Protein AF-A0A139D4J4-F1 (afdb_monomer_lite)

Radius of gyration: 12.31 Å; chains: 1; bounding box: 27×26×41 Å

Structure (mmCIF, N/CA/C/O backbone):
data_AF-A0A139D4J4-F1
#
_entry.id   AF-A0A139D4J4-F1
#
loop_
_atom_site.group_PDB
_atom_site.id
_atom_site.type_symbol
_atom_site.label_atom_id
_atom_site.label_alt_id
_atom_site.label_comp_id
_atom_site.label_asym_id
_atom_site.label_entity_id
_atom_site.label_seq_id
_atom_site.pdbx_PDB_ins_code
_atom_site.Cartn_x
_atom_site.Cartn_y
_atom_site.Cartn_z
_atom_site.occupancy
_atom_site.B_iso_or_equiv
_atom_site.auth_seq_id
_atom_site.auth_comp_id
_atom_site.auth_asym_id
_atom_site.auth_atom_id
_atom_site.pdbx_PDB_model_num
ATOM 1 N N . ARG A 1 1 ? -1.583 2.408 -19.217 1.00 57.16 1 ARG A N 1
ATOM 2 C CA . ARG A 1 1 ? -0.524 1.487 -18.726 1.00 57.16 1 ARG A CA 1
ATOM 3 C C . ARG A 1 1 ? 0.828 1.627 -19.456 1.00 57.16 1 ARG A C 1
ATOM 5 O O . ARG A 1 1 ? 1.779 1.036 -18.994 1.00 57.16 1 ARG A O 1
ATOM 12 N N . LYS A 1 2 ? 0.975 2.420 -20.539 1.00 61.75 2 LYS A N 1
ATOM 13 C CA . LYS A 1 2 ? 2.276 2.639 -21.227 1.00 61.75 2 LYS A CA 1
ATOM 14 C C . LYS A 1 2 ? 3.140 3.781 -20.653 1.00 61.75 2 LYS A C 1
ATOM 16 O O . LYS A 1 2 ? 4.243 3.993 -21.135 1.00 61.75 2 LYS A O 1
ATOM 21 N N . GLU A 1 3 ? 2.631 4.528 -19.675 1.00 74.62 3 GLU A N 1
ATOM 22 C CA . GLU A 1 3 ? 3.311 5.706 -19.103 1.00 74.62 3 GLU A CA 1
ATOM 23 C C . GLU A 1 3 ? 4.143 5.383 -17.856 1.00 74.62 3 GLU A C 1
ATOM 25 O O . GLU A 1 3 ? 4.946 6.201 -17.421 1.00 74.62 3 GLU A O 1
ATOM 30 N N . ILE A 1 4 ? 3.963 4.193 -17.283 1.00 76.31 4 ILE A N 1
ATOM 31 C CA . ILE A 1 4 ? 4.671 3.735 -16.090 1.00 76.31 4 ILE A CA 1
ATOM 32 C C . ILE A 1 4 ? 5.501 2.507 -16.458 1.00 76.31 4 ILE A C 1
ATOM 34 O O . ILE A 1 4 ? 5.083 1.686 -17.271 1.00 76.31 4 ILE A O 1
ATOM 38 N N . ASP A 1 5 ? 6.700 2.419 -15.881 1.00 82.88 5 ASP A N 1
ATOM 39 C CA . ASP A 1 5 ? 7.583 1.268 -16.053 1.00 82.88 5 ASP A CA 1
ATOM 40 C C . ASP A 1 5 ? 6.862 -0.016 -15.591 1.00 82.88 5 ASP A C 1
ATOM 42 O O . ASP A 1 5 ? 6.267 0.006 -14.507 1.00 82.88 5 ASP A O 1
ATOM 46 N N . PRO A 1 6 ? 6.939 -1.132 -16.346 1.00 82.81 6 PRO A N 1
ATOM 47 C CA . PRO A 1 6 ? 6.294 -2.401 -15.990 1.00 82.81 6 PRO A CA 1
ATOM 48 C C . PRO A 1 6 ? 6.592 -2.868 -14.562 1.00 82.81 6 PRO A C 1
ATOM 50 O O . PRO A 1 6 ? 5.783 -3.548 -13.931 1.00 82.81 6 PRO A O 1
ATOM 53 N N . LYS A 1 7 ? 7.739 -2.463 -14.004 1.00 83.75 7 LYS A N 1
ATOM 54 C CA . LYS A 1 7 ? 8.100 -2.714 -12.610 1.00 83.75 7 LYS A CA 1
ATOM 55 C C . LYS A 1 7 ? 7.069 -2.187 -11.615 1.00 83.75 7 LYS A C 1
ATOM 57 O O . LYS A 1 7 ? 6.985 -2.756 -10.535 1.00 83.75 7 LYS A O 1
ATOM 62 N N . TYR A 1 8 ? 6.326 -1.127 -11.930 1.00 84.12 8 TYR A N 1
ATOM 63 C CA . TYR A 1 8 ? 5.344 -0.501 -11.039 1.00 84.12 8 TYR A CA 1
ATOM 64 C C . TYR A 1 8 ? 3.890 -0.800 -11.416 1.00 84.12 8 TYR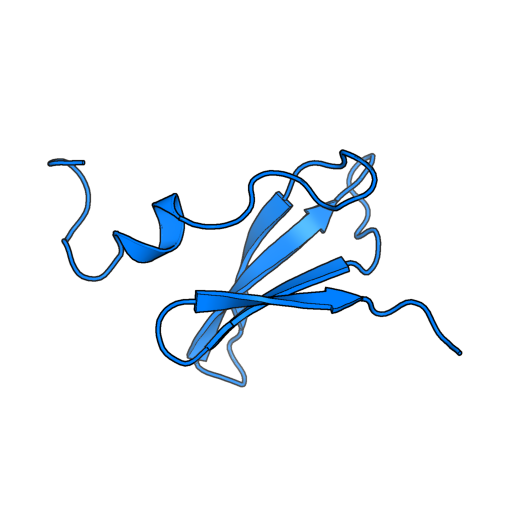 A C 1
ATOM 66 O O . TYR A 1 8 ? 2.994 -0.243 -10.788 1.00 84.12 8 TYR A O 1
ATOM 74 N N . ASP A 1 9 ? 3.627 -1.689 -12.378 1.00 85.81 9 ASP A N 1
ATOM 75 C CA . ASP A 1 9 ? 2.251 -2.054 -12.751 1.00 85.81 9 ASP A CA 1
ATOM 76 C C . ASP A 1 9 ? 1.439 -2.556 -11.547 1.00 85.81 9 ASP A C 1
ATOM 78 O O . ASP A 1 9 ? 0.255 -2.253 -11.429 1.00 85.81 9 ASP A O 1
ATOM 82 N N . TYR A 1 10 ? 2.098 -3.207 -10.583 1.00 85.81 10 TYR A N 1
ATOM 83 C CA . TYR A 1 10 ? 1.466 -3.681 -9.351 1.00 85.81 10 TYR A CA 1
ATOM 84 C C . TYR A 1 10 ? 0.832 -2.579 -8.491 1.00 85.81 10 TYR A C 1
ATOM 86 O O . TYR A 1 10 ? -0.043 -2.869 -7.673 1.00 85.81 10 TYR A O 1
ATOM 94 N N . LEU A 1 11 ? 1.257 -1.320 -8.651 1.00 87.62 11 LEU A N 1
ATOM 95 C CA . LEU A 1 11 ? 0.629 -0.181 -7.982 1.00 87.62 11 LEU A CA 1
ATOM 96 C C . LEU A 1 11 ? -0.776 0.096 -8.507 1.00 87.62 11 LEU A C 1
ATOM 98 O O . LEU A 1 11 ? -1.616 0.570 -7.751 1.00 87.62 11 LEU A O 1
ATOM 102 N N . MET A 1 12 ? -1.030 -0.203 -9.780 1.00 86.69 12 MET A N 1
ATOM 103 C CA . MET A 1 12 ? -2.347 -0.027 -10.394 1.00 86.69 12 MET A CA 1
ATOM 104 C C . MET A 1 12 ? -3.337 -1.093 -9.935 1.00 86.69 12 MET A C 1
ATOM 106 O O . MET A 1 12 ? -4.540 -0.875 -9.998 1.00 86.69 12 MET A O 1
ATOM 110 N N . ASP A 1 13 ? -2.831 -2.232 -9.466 1.00 89.31 13 ASP A N 1
ATOM 111 C CA . ASP A 1 13 ? -3.647 -3.302 -8.894 1.00 89.31 13 ASP A CA 1
ATOM 112 C C . ASP A 1 13 ? -3.892 -3.092 -7.387 1.00 89.31 13 ASP A C 1
ATOM 114 O O . ASP A 1 13 ? -4.488 -3.943 -6.722 1.00 89.31 13 ASP A O 1
ATOM 118 N N . ALA A 1 14 ? -3.406 -1.978 -6.826 1.00 91.00 14 ALA A N 1
ATOM 119 C CA . ALA A 1 14 ? -3.624 -1.642 -5.432 1.00 91.00 14 ALA A CA 1
ATOM 120 C C . ALA A 1 14 ? -5.103 -1.344 -5.159 1.00 91.00 14 ALA A C 1
ATOM 122 O O . ALA A 1 14 ? -5.768 -0.697 -5.966 1.00 91.00 14 ALA A O 1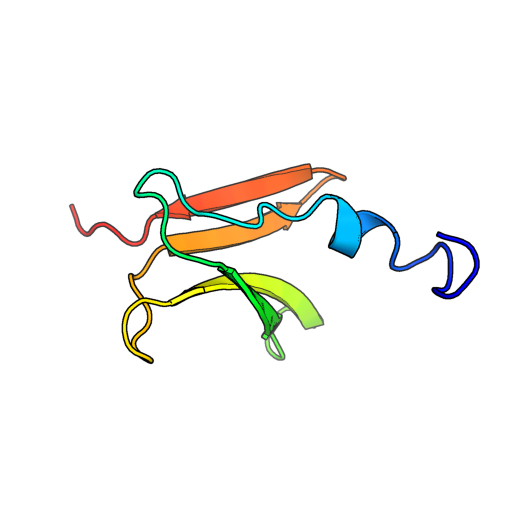
ATOM 123 N N . PRO A 1 15 ? -5.633 -1.771 -4.004 1.00 90.81 15 PRO A N 1
ATOM 124 C CA . PRO A 1 15 ? -7.004 -1.462 -3.627 1.00 90.81 15 PRO A CA 1
ATOM 125 C C . PRO A 1 15 ? -7.160 0.047 -3.433 1.00 90.81 15 PRO A C 1
ATOM 127 O O . PRO A 1 15 ? -6.509 0.614 -2.560 1.00 90.81 15 PRO A O 1
ATOM 130 N N . GLU A 1 16 ? -8.035 0.679 -4.217 1.00 91.19 16 GLU A N 1
ATOM 131 C CA . GLU A 1 16 ? -8.316 2.126 -4.169 1.00 91.19 16 GLU A CA 1
ATOM 132 C C . GLU A 1 16 ? -9.155 2.532 -2.950 1.00 91.19 16 GLU A C 1
ATOM 134 O O . GLU A 1 16 ? -9.188 3.701 -2.561 1.00 91.19 16 GLU A O 1
ATOM 139 N N . LYS A 1 17 ? -9.864 1.565 -2.359 1.00 91.38 17 LYS A N 1
ATOM 140 C CA . LYS A 1 17 ? -10.726 1.752 -1.194 1.00 91.38 17 LYS A CA 1
ATOM 141 C C . LYS A 1 17 ? -10.532 0.623 -0.194 1.00 91.38 17 LYS A C 1
ATOM 143 O O . LYS A 1 17 ? -10.238 -0.510 -0.578 1.00 91.38 17 LYS A O 1
ATOM 148 N N . ASP A 1 18 ? -10.716 0.934 1.079 1.00 88.88 18 ASP A N 1
ATOM 149 C CA . ASP A 1 18 ? -10.819 -0.079 2.127 1.00 88.88 18 ASP A CA 1
ATOM 15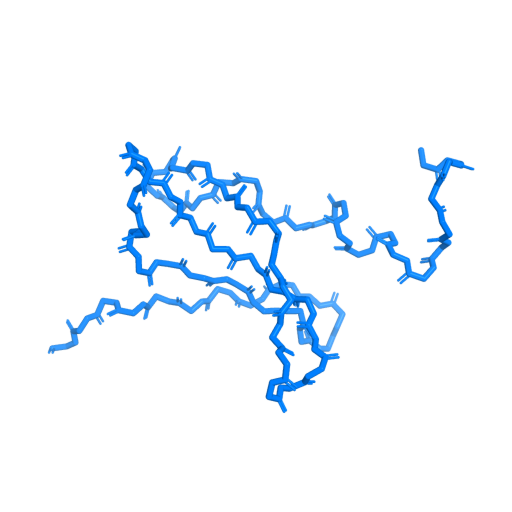0 C C . ASP A 1 18 ? -12.228 -0.724 2.158 1.00 88.88 18 ASP A C 1
ATOM 152 O O . ASP A 1 18 ? -13.129 -0.284 1.433 1.00 88.88 18 ASP A O 1
ATOM 156 N N . PRO A 1 19 ? -12.459 -1.765 2.986 1.00 87.31 19 PRO A N 1
ATOM 157 C CA . PRO A 1 19 ? -13.775 -2.399 3.125 1.00 87.31 19 PRO A CA 1
ATOM 158 C C . PRO A 1 19 ? -14.891 -1.464 3.619 1.00 87.31 19 PRO A C 1
ATOM 160 O O . PRO A 1 19 ? -16.066 -1.785 3.465 1.00 87.31 19 PRO A O 1
ATOM 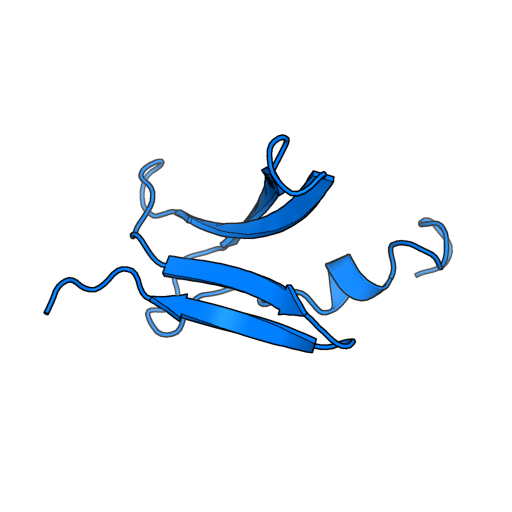163 N N . GLU A 1 20 ? -14.539 -0.325 4.219 1.00 85.50 20 GLU A N 1
ATOM 164 C CA . GLU A 1 20 ? -15.470 0.695 4.714 1.00 85.50 20 GLU A CA 1
ATOM 165 C C . GLU A 1 20 ? -15.709 1.812 3.671 1.00 85.50 20 GLU A C 1
ATOM 167 O O . GLU A 1 20 ? -16.481 2.739 3.916 1.00 85.50 20 GLU A O 1
ATOM 172 N N . GLY A 1 21 ? -15.098 1.709 2.483 1.00 89.62 21 GLY A N 1
ATOM 173 C CA . GLY A 1 21 ? -15.250 2.642 1.367 1.00 89.62 21 GLY A CA 1
ATOM 174 C C . GLY A 1 21 ? -14.345 3.875 1.429 1.00 89.62 21 GLY A C 1
ATOM 175 O O . GLY A 1 21 ? -14.500 4.768 0.590 1.00 89.62 21 GLY A O 1
ATOM 176 N N . ASN A 1 22 ? -13.405 3.947 2.375 1.00 90.75 22 ASN A N 1
ATOM 177 C CA . ASN A 1 22 ? -12.486 5.079 2.493 1.00 90.75 22 ASN A CA 1
ATOM 178 C C . ASN A 1 22 ? -11.374 4.986 1.435 1.00 90.75 22 ASN A C 1
ATOM 180 O O . ASN A 1 22 ? -10.859 3.890 1.198 1.00 90.75 22 ASN A O 1
ATOM 184 N N . PRO A 1 23 ? -10.967 6.113 0.824 1.00 92.81 23 PRO A N 1
ATOM 185 C CA . PRO A 1 23 ? -9.929 6.128 -0.199 1.00 92.81 23 PRO A CA 1
ATOM 186 C C . PRO A 1 23 ? -8.567 5.732 0.373 1.00 92.81 23 PRO A C 1
ATOM 188 O O . PRO A 1 23 ? -8.236 6.043 1.521 1.00 92.81 23 PRO A O 1
ATOM 191 N N . THR A 1 24 ? -7.759 5.067 -0.446 1.00 93.69 24 THR A N 1
ATOM 192 C CA . THR A 1 24 ? -6.397 4.665 -0.095 1.00 93.69 24 THR A CA 1
ATOM 193 C C . THR A 1 24 ? -5.349 5.535 -0.775 1.00 93.69 24 THR A C 1
ATOM 195 O O . THR A 1 24 ? -5.555 6.109 -1.842 1.00 93.69 24 THR A O 1
ATOM 198 N N . VAL A 1 25 ? -4.190 5.638 -0.130 1.00 92.31 25 VAL A N 1
ATOM 199 C CA . VAL A 1 25 ? -3.042 6.402 -0.611 1.00 92.31 25 VAL A CA 1
ATOM 200 C C . VAL A 1 25 ? -1.819 5.496 -0.637 1.00 92.31 25 VAL A C 1
ATOM 202 O O . VAL A 1 25 ? -1.510 4.823 0.352 1.00 92.31 25 VAL A O 1
ATOM 205 N N . ILE A 1 26 ? -1.095 5.507 -1.758 1.00 91.62 26 ILE A N 1
ATOM 206 C CA . ILE A 1 26 ? 0.181 4.801 -1.909 1.00 91.62 26 ILE A CA 1
ATOM 207 C C . ILE A 1 26 ? 1.256 5.524 -1.095 1.00 91.62 26 ILE A C 1
ATOM 209 O O . ILE A 1 26 ? 1.468 6.730 -1.210 1.00 91.62 26 ILE A O 1
ATOM 213 N N . ARG A 1 27 ? 1.970 4.765 -0.269 1.00 92.19 27 ARG A N 1
ATOM 214 C CA . ARG A 1 27 ? 3.063 5.219 0.588 1.00 92.19 27 ARG A CA 1
ATOM 215 C C . ARG A 1 27 ? 4.268 4.298 0.447 1.00 92.19 27 ARG A C 1
ATOM 217 O O . ARG A 1 27 ? 4.168 3.165 -0.012 1.00 92.19 27 ARG A O 1
ATOM 224 N N . TYR A 1 28 ? 5.431 4.781 0.873 1.00 92.50 28 TYR A N 1
ATOM 225 C CA . TYR A 1 28 ? 6.673 4.009 0.864 1.00 92.50 28 TYR A CA 1
ATOM 226 C C . TYR A 1 28 ? 7.185 3.781 2.287 1.00 92.50 28 TYR A C 1
ATOM 228 O O . TYR A 1 28 ? 7.423 4.722 3.048 1.00 92.50 28 TYR A O 1
ATOM 236 N N . SER A 1 29 ? 7.365 2.516 2.660 1.00 92.19 29 SER A N 1
ATOM 237 C CA . SER A 1 29 ? 7.967 2.125 3.929 1.00 92.19 29 SER A CA 1
ATOM 238 C C . SER A 1 29 ? 9.482 2.110 3.795 1.00 92.19 29 SER A C 1
ATOM 240 O O . SER A 1 29 ? 10.043 1.252 3.122 1.00 92.19 29 SER A O 1
ATOM 242 N N . ARG A 1 30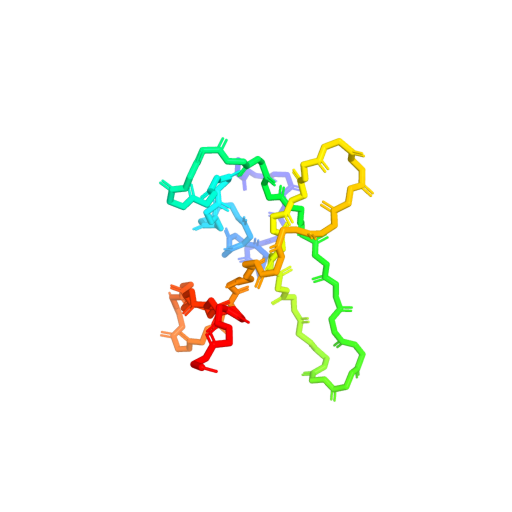 ? 10.172 3.016 4.495 1.00 94.19 30 ARG A N 1
ATOM 243 C CA . ARG A 1 30 ? 11.646 3.031 4.524 1.00 94.19 30 ARG A CA 1
ATOM 244 C C . ARG A 1 30 ? 12.235 1.809 5.231 1.00 94.19 30 ARG A C 1
ATOM 246 O O . ARG A 1 30 ? 13.298 1.344 4.838 1.00 94.19 30 ARG A O 1
ATOM 253 N N . LYS A 1 31 ? 11.533 1.279 6.241 1.00 92.75 31 LYS A N 1
ATOM 254 C CA . LYS A 1 31 ? 11.964 0.107 7.021 1.00 92.75 31 LYS A CA 1
ATOM 255 C C . LYS A 1 31 ? 12.039 -1.149 6.156 1.00 92.75 31 LYS A C 1
ATOM 257 O O . LYS A 1 31 ? 13.022 -1.873 6.220 1.00 92.75 31 LYS A O 1
ATOM 262 N N . PHE A 1 32 ? 11.002 -1.383 5.355 1.00 89.56 32 PHE A N 1
ATOM 263 C CA . PHE A 1 32 ? 10.899 -2.563 4.492 1.00 89.56 32 PHE A CA 1
ATOM 264 C C . PHE A 1 32 ? 11.303 -2.278 3.041 1.00 89.56 32 PHE A C 1
ATOM 266 O O . PHE A 1 32 ? 11.310 -3.187 2.222 1.00 89.56 32 PHE A O 1
ATOM 273 N N . LYS A 1 33 ? 11.641 -1.019 2.728 1.00 91.81 33 LYS A N 1
ATOM 274 C CA . LYS A 1 33 ? 11.947 -0.520 1.380 1.00 91.81 33 LYS A CA 1
ATOM 275 C C . LYS A 1 33 ? 10.898 -0.942 0.341 1.00 91.81 33 LYS A C 1
ATOM 277 O O . LYS A 1 33 ? 11.234 -1.320 -0.776 1.00 91.81 33 LYS A O 1
ATOM 282 N N . GLN A 1 34 ? 9.623 -0.882 0.725 1.00 91.56 34 GLN A N 1
ATOM 283 C CA . GLN A 1 34 ? 8.505 -1.375 -0.079 1.00 91.56 34 GLN A CA 1
ATOM 284 C C . GLN A 1 34 ? 7.339 -0.382 -0.093 1.00 91.56 34 GLN A C 1
ATOM 286 O O . GLN A 1 34 ? 7.143 0.381 0.857 1.00 91.56 34 GLN A O 1
ATOM 291 N N . GLN A 1 35 ? 6.576 -0.394 -1.184 1.00 92.50 35 GLN A N 1
ATOM 292 C CA . GLN A 1 35 ? 5.340 0.369 -1.338 1.00 92.50 35 GLN A CA 1
ATOM 293 C C . GLN A 1 35 ? 4.186 -0.341 -0.616 1.00 92.50 35 GLN A C 1
ATOM 295 O O . GLN A 1 35 ? 4.094 -1.567 -0.622 1.00 92.50 35 GLN A O 1
ATOM 300 N N . TYR A 1 36 ? 3.327 0.435 0.031 1.00 93.81 36 TYR A N 1
ATOM 301 C CA . TYR A 1 36 ? 2.137 -0.041 0.729 1.00 93.81 36 TYR A CA 1
ATOM 302 C C . TYR A 1 36 ? 1.019 0.986 0.558 1.00 93.81 36 TYR A C 1
ATOM 304 O O . TYR A 1 36 ? 1.298 2.157 0.310 1.00 93.81 36 TYR A O 1
ATOM 312 N N . VAL A 1 37 ? -0.233 0.573 0.708 1.00 94.31 37 VAL A N 1
ATOM 313 C CA . VAL A 1 37 ? -1.371 1.497 0.723 1.00 94.31 37 VAL A CA 1
ATOM 314 C C . VAL A 1 37 ? -1.933 1.630 2.125 1.00 94.31 37 VAL A C 1
ATOM 316 O O . VAL A 1 37 ? -1.858 0.705 2.934 1.00 94.31 37 VAL A O 1
ATOM 319 N N . MET A 1 38 ? -2.474 2.801 2.426 1.00 93.12 38 MET A N 1
ATOM 320 C CA . MET A 1 38 ? -3.138 3.117 3.688 1.00 93.12 38 MET A CA 1
ATOM 321 C C . MET A 1 38 ? -4.430 3.854 3.374 1.00 93.12 38 MET A C 1
ATOM 323 O O . MET A 1 38 ? -4.388 4.752 2.536 1.00 93.12 38 MET A O 1
ATOM 327 N N . SER A 1 39 ? -5.545 3.514 4.026 1.00 93.94 39 SER A N 1
ATOM 328 C CA . SER A 1 39 ? -6.754 4.328 3.874 1.00 93.94 39 SER A CA 1
ATOM 329 C C . SER A 1 39 ? -6.751 5.533 4.802 1.00 93.94 39 SER A C 1
ATOM 331 O O . SER A 1 39 ? -6.294 5.482 5.952 1.00 93.94 39 SER A O 1
ATOM 333 N N . GLU A 1 40 ? -7.241 6.646 4.267 1.00 91.69 40 GLU A N 1
ATOM 334 C CA . GLU A 1 40 ? -7.374 7.904 4.983 1.00 91.69 40 GLU A CA 1
ATOM 335 C C . GLU A 1 40 ? -8.802 8.422 4.853 1.00 91.69 40 GLU A C 1
ATOM 337 O O . GLU A 1 40 ? -9.423 8.359 3.794 1.00 91.69 40 GLU A O 1
ATOM 342 N N . LYS A 1 41 ? -9.324 8.949 5.956 1.00 89.94 41 LYS A N 1
ATOM 343 C CA . LYS A 1 41 ? -10.626 9.598 6.030 1.00 89.94 41 LYS A CA 1
ATOM 344 C C . LYS A 1 41 ? -10.431 10.965 6.662 1.00 89.94 41 LYS A C 1
ATOM 346 O O . LYS A 1 41 ? -9.820 11.065 7.725 1.00 89.94 41 LYS A O 1
ATOM 351 N N . ASP A 1 42 ? -10.892 12.015 5.989 1.00 86.81 42 ASP A N 1
ATOM 352 C CA . ASP A 1 42 ? -10.776 13.402 6.465 1.00 86.81 42 ASP A CA 1
ATOM 353 C C . ASP A 1 42 ? -9.331 13.798 6.849 1.00 86.81 42 ASP A C 1
ATOM 355 O O . ASP A 1 42 ? -9.084 14.469 7.852 1.00 86.81 42 ASP A O 1
ATOM 359 N N . GLY A 1 43 ? -8.345 13.321 6.077 1.00 83.62 43 GLY A N 1
ATOM 360 C CA . GLY A 1 43 ? -6.918 13.578 6.316 1.00 83.62 43 GLY A CA 1
ATOM 361 C C . GLY A 1 43 ? -6.304 12.801 7.488 1.00 83.62 43 GLY A C 1
ATOM 362 O O . GLY A 1 43 ? -5.167 13.072 7.875 1.00 83.62 43 GLY A O 1
ATOM 363 N N . LYS A 1 44 ? -7.030 11.837 8.067 1.00 87.62 44 LYS A N 1
ATOM 364 C CA . LYS A 1 44 ? -6.547 10.962 9.142 1.00 87.62 44 LYS A CA 1
ATOM 365 C C . LYS A 1 44 ? -6.485 9.516 8.673 1.00 87.62 44 LYS A C 1
ATOM 367 O O . LYS A 1 44 ? -7.405 9.023 8.030 1.00 87.62 44 LYS A O 1
ATOM 372 N N . ALA A 1 45 ? -5.427 8.809 9.059 1.00 87.19 45 ALA A N 1
ATOM 373 C CA . ALA A 1 45 ? -5.322 7.374 8.827 1.00 87.19 45 ALA A CA 1
ATOM 374 C C . ALA A 1 45 ? -6.438 6.623 9.575 1.00 87.19 45 ALA A C 1
ATOM 376 O O . ALA A 1 45 ? -6.578 6.765 10.790 1.00 87.19 45 ALA A O 1
ATOM 377 N N . THR A 1 46 ? -7.191 5.791 8.860 1.00 88.56 46 THR A N 1
ATOM 378 C CA . THR A 1 46 ? -8.250 4.927 9.423 1.00 88.56 46 THR A CA 1
ATOM 379 C C . THR A 1 46 ? -7.674 3.771 10.251 1.00 88.56 46 THR A C 1
ATOM 381 O O . THR A 1 46 ? -8.344 3.203 11.108 1.00 88.56 46 THR A O 1
ATOM 384 N N . GLY A 1 47 ? -6.407 3.420 9.998 1.00 87.81 47 GLY A N 1
ATOM 385 C CA . GLY A 1 47 ? -5.750 2.243 10.558 1.00 87.81 47 GLY A CA 1
ATOM 386 C C . GLY A 1 47 ? -5.804 1.010 9.653 1.00 87.81 47 GLY A C 1
ATOM 387 O O . GLY A 1 47 ? -5.217 -0.009 10.010 1.00 87.81 47 GLY A O 1
ATOM 388 N N . TRP A 1 48 ? -6.434 1.089 8.483 1.00 93.06 48 TRP A N 1
ATOM 389 C CA . TRP A 1 48 ? -6.340 0.047 7.467 1.00 93.06 48 TRP A CA 1
ATOM 390 C C . TRP A 1 48 ? -5.133 0.283 6.552 1.00 93.06 48 TRP A C 1
ATOM 392 O O . TRP A 1 48 ? -4.807 1.414 6.179 1.00 93.06 48 TRP A O 1
ATOM 402 N N . SER A 1 49 ? -4.441 -0.795 6.198 1.00 93.12 49 SER A N 1
ATOM 403 C CA . SER A 1 49 ? -3.329 -0.765 5.247 1.00 93.12 49 SER A CA 1
ATOM 404 C C . SER A 1 49 ? -3.318 -2.024 4.398 1.00 93.12 49 SER A C 1
ATOM 406 O O . SER A 1 49 ? -3.827 -3.041 4.841 1.00 93.12 49 SER A O 1
ATOM 408 N N . ALA A 1 50 ? -2.700 -2.003 3.222 1.00 93.75 50 ALA A N 1
ATOM 409 C CA . ALA A 1 50 ? -2.404 -3.222 2.478 1.00 93.75 50 ALA A CA 1
ATOM 410 C C . ALA A 1 50 ? -0.967 -3.211 1.959 1.00 93.75 50 ALA A C 1
ATOM 412 O O . ALA A 1 50 ? -0.420 -2.164 1.609 1.00 93.75 50 ALA A O 1
ATOM 413 N N . TRP A 1 51 ? -0.353 -4.389 1.940 1.00 93.38 51 TRP A N 1
ATOM 414 C CA . TRP A 1 51 ? 1.045 -4.596 1.563 1.00 93.38 51 TRP A CA 1
ATOM 415 C C . TRP A 1 51 ? 1.127 -5.505 0.348 1.00 93.38 51 TRP A C 1
ATOM 417 O O . TRP A 1 51 ? 0.35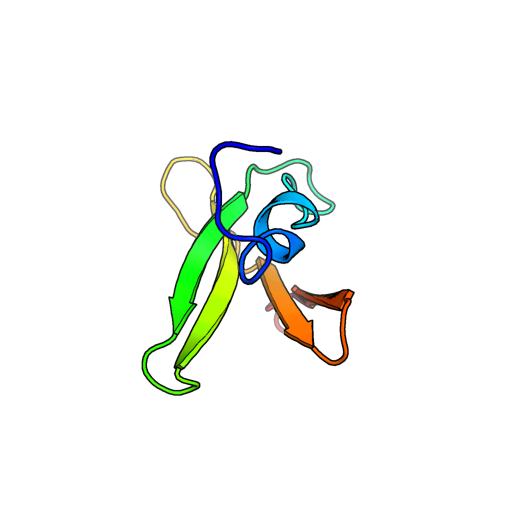3 -6.451 0.243 1.00 93.38 51 TRP A O 1
ATOM 427 N N . TYR A 1 52 ? 2.056 -5.232 -0.564 1.00 92.12 52 TYR A N 1
ATOM 428 C CA . TYR A 1 52 ? 2.238 -6.072 -1.741 1.00 92.12 52 TYR A CA 1
ATOM 429 C C . TYR A 1 52 ? 3.177 -7.242 -1.420 1.00 92.12 52 TYR A C 1
ATOM 431 O O . TYR A 1 52 ? 4.399 -7.091 -1.376 1.00 92.12 52 TYR A O 1
ATOM 439 N N . GLU A 1 53 ? 2.604 -8.416 -1.167 1.00 90.50 53 GLU A N 1
ATOM 440 C CA . GLU A 1 53 ? 3.323 -9.628 -0.774 1.00 90.50 53 GLU A CA 1
ATOM 441 C C . GLU A 1 53 ? 3.031 -10.743 -1.794 1.00 90.50 53 GLU A C 1
ATOM 443 O O . GLU A 1 53 ? 1.881 -11.012 -2.137 1.00 90.50 53 GLU A O 1
ATOM 448 N N . SER A 1 54 ? 4.074 -11.405 -2.308 1.00 87.00 54 SER A N 1
ATOM 449 C CA . SER A 1 54 ? 3.950 -12.548 -3.238 1.00 87.00 54 SER A CA 1
ATOM 450 C C . SER A 1 54 ? 3.077 -12.295 -4.480 1.00 87.00 54 SER A C 1
ATOM 452 O O . SER A 1 54 ? 2.358 -13.181 -4.939 1.00 87.00 54 SER A O 1
ATOM 454 N N . GLY A 1 55 ? 3.127 -11.078 -5.031 1.00 87.19 55 GLY A N 1
ATOM 455 C CA . GLY A 1 55 ? 2.376 -10.716 -6.235 1.00 87.19 55 GLY A CA 1
ATOM 456 C C . GLY A 1 55 ? 0.918 -10.315 -5.985 1.00 87.19 55 GLY A C 1
ATOM 457 O O . GLY A 1 55 ? 0.140 -10.240 -6.932 1.00 87.19 55 GLY A O 1
ATOM 458 N N . ARG A 1 56 ? 0.515 -10.111 -4.724 1.00 91.12 56 ARG A N 1
ATOM 459 C CA . ARG A 1 56 ? -0.854 -9.732 -4.354 1.00 91.12 56 ARG A CA 1
ATOM 460 C C . ARG A 1 56 ? -0.866 -8.704 -3.232 1.00 91.12 56 ARG A C 1
ATOM 462 O O . ARG A 1 56 ? 0.024 -8.665 -2.387 1.00 91.12 56 ARG A O 1
ATOM 469 N N . TRP A 1 57 ? -1.914 -7.891 -3.201 1.00 92.62 57 TRP A N 1
ATOM 470 C CA . TRP A 1 57 ? -2.171 -6.976 -2.096 1.00 92.62 57 TRP A CA 1
ATOM 471 C C . TRP A 1 57 ? -2.791 -7.729 -0.919 1.00 92.62 57 TRP A C 1
ATOM 473 O O . TRP A 1 57 ? -3.829 -8.370 -1.059 1.00 92.62 57 TRP A O 1
ATOM 483 N N . VAL A 1 58 ? -2.142 -7.648 0.241 1.00 93.00 58 VAL A N 1
ATOM 484 C CA . VAL A 1 58 ? -2.558 -8.269 1.500 1.00 93.00 58 VAL A CA 1
ATOM 485 C C . VAL A 1 58 ? -3.040 -7.173 2.451 1.00 93.00 58 VAL A C 1
ATOM 487 O O . VAL A 1 58 ? -2.211 -6.422 2.981 1.00 93.00 58 VAL A O 1
ATOM 490 N N . PRO A 1 59 ? -4.361 -7.054 2.675 1.00 91.94 59 PRO A N 1
ATOM 491 C CA . PRO A 1 59 ? -4.922 -6.151 3.669 1.00 91.94 59 PRO A CA 1
ATOM 492 C C . PRO A 1 59 ? -4.466 -6.515 5.086 1.00 91.94 59 PRO A C 1
ATOM 494 O O . PRO A 1 59 ? -4.416 -7.682 5.471 1.00 91.94 59 PRO A O 1
ATOM 497 N N . LYS A 1 60 ? -4.149 -5.495 5.872 1.00 89.38 60 LYS A N 1
ATOM 498 C CA . LYS A 1 60 ? -3.833 -5.538 7.295 1.00 89.38 60 LYS A CA 1
ATOM 499 C C . LYS A 1 60 ? -4.655 -4.464 7.990 1.00 89.38 60 LYS A C 1
ATOM 501 O O . LYS A 1 60 ? -4.325 -3.275 7.954 1.00 89.38 60 LYS A O 1
ATOM 506 N N . ASP A 1 61 ? -5.705 -4.919 8.655 1.00 83.31 61 ASP A N 1
ATOM 507 C CA . ASP A 1 61 ? -6.497 -4.124 9.575 1.00 83.31 61 ASP A CA 1
ATOM 508 C C . ASP A 1 61 ? -5.758 -3.975 10.898 1.00 83.31 61 ASP A C 1
ATOM 510 O O . ASP A 1 61 ? -5.450 -4.952 11.580 1.00 83.31 61 ASP A O 1
ATOM 514 N N . LYS A 1 62 ? -5.502 -2.733 11.306 1.00 68.06 62 LYS A N 1
ATOM 515 C CA . LYS A 1 62 ? -4.988 -2.444 12.646 1.00 68.06 62 LYS A CA 1
ATOM 516 C C . LYS A 1 62 ? -6.108 -2.371 13.689 1.00 68.06 62 LYS A C 1
ATOM 518 O O . LYS A 1 62 ? -5.853 -1.843 14.774 1.00 68.06 62 LYS A O 1
ATOM 523 N N . LYS A 1 63 ? -7.326 -2.863 13.383 1.00 57.16 63 LYS A N 1
ATOM 524 C CA . LYS A 1 63 ? -8.419 -3.000 14.361 1.00 57.16 63 LYS A CA 1
ATOM 525 C C . LYS A 1 63 ? -7.863 -3.800 15.538 1.00 57.16 63 LYS A C 1
ATOM 527 O O . LYS A 1 63 ? -7.603 -4.996 15.439 1.00 57.16 63 LYS A O 1
ATOM 532 N N . LYS A 1 64 ? -7.573 -3.070 16.617 1.00 43.50 64 LYS A N 1
ATOM 533 C CA . LYS A 1 64 ? -7.132 -3.619 17.893 1.00 43.50 64 LYS A CA 1
ATOM 534 C C . LYS A 1 64 ? -8.159 -4.669 18.306 1.00 43.50 64 LYS A C 1
ATOM 536 O O . LYS A 1 64 ? -9.354 -4.380 18.295 1.00 43.50 64 LYS A O 1
ATOM 541 N N . LYS A 1 65 ? -7.669 -5.863 18.625 1.00 38.72 65 LYS A N 1
ATOM 542 C CA . LYS A 1 65 ? -8.394 -6.783 19.493 1.00 38.72 65 LYS A CA 1
ATOM 543 C C . LYS A 1 65 ? -8.608 -6.123 20.854 1.00 38.72 65 LYS A C 1
ATOM 545 O O . LYS A 1 65 ? -7.720 -5.325 21.245 1.00 38.72 65 LYS A O 1
#

Foldseek 3Di:
DVVDDPVCVLVVVDDQADPVRFGKDWDADPVVRAIKIFGDDPNHTPQWIWGCDPNDTHIDHPPDD

pLDDT: mean 86.19, std 11.31, range [38.72, 94.31]

Sequence (65 aa):
RKEIDPKYDYLMDAPEKDPEGNPTVIRYSRKFKQQYVMSEKDGKATGWSAWYESGRWVPKDKKKK

Secondary structure (DSSP, 8-state):
--SS-GGGGGGTTS-SB-TT--BEEEEEETTTTEEEEEEEETTEEEEEEEEEETTEEEEEE----